Protein AF-A0AAU5PBV4-F1 (afdb_monomer_lite)

Foldseek 3Di:
DADPRFDWDWDADPVPRDIDIDGDPDDQDFQFWKWADDPVDIATFGFHDDDPQWTWGAHVVRPDIDIGGRVRIDTD

Sequence (76 aa):
MTVGGLDVVGYRCDRCTHAWTRPVEADLDVYDVVRADLPNATLYGTVWQVDGDRVQVRGAGGEWLRWVERWRVIVY

Radius of gyration: 16.39 Å; chains: 1; bounding box: 46×33×32 Å

Structure (mmCIF, N/CA/C/O backbone):
data_AF-A0AAU5PBV4-F1
#
_entry.id   AF-A0AAU5PBV4-F1
#
loop_
_atom_site.group_PDB
_atom_site.id
_atom_site.type_symbol
_atom_site.label_atom_id
_atom_site.label_alt_id
_atom_site.label_comp_id
_atom_site.label_asym_id
_atom_site.label_entity_id
_atom_site.label_seq_id
_atom_site.pdbx_PDB_ins_code
_atom_site.Cartn_x
_atom_site.Cartn_y
_atom_site.Cartn_z
_atom_site.occupancy
_atom_site.B_iso_or_equiv
_atom_site.auth_seq_id
_atom_site.auth_comp_id
_atom_site.auth_asym_id
_atom_site.auth_atom_id
_atom_site.pdbx_PDB_model_num
ATOM 1 N N . MET A 1 1 ? -8.550 -16.174 -8.458 1.00 59.28 1 MET A N 1
ATOM 2 C CA . MET A 1 1 ? -8.882 -16.415 -9.887 1.00 59.28 1 MET A CA 1
ATOM 3 C C . MET A 1 1 ? -8.642 -15.100 -10.584 1.00 59.28 1 MET A C 1
ATOM 5 O O . MET A 1 1 ? -9.003 -14.091 -10.002 1.00 59.28 1 MET A O 1
ATOM 9 N N . THR A 1 2 ? -8.023 -15.093 -11.759 1.00 60.81 2 THR A N 1
ATOM 10 C CA . THR A 1 2 ? -7.505 -13.851 -12.349 1.00 60.81 2 THR A CA 1
ATOM 11 C C . THR A 1 2 ? -8.082 -13.683 -13.750 1.00 60.81 2 THR A C 1
ATOM 13 O O . THR A 1 2 ? -8.011 -14.613 -14.554 1.00 60.81 2 THR A O 1
ATOM 16 N N . VAL A 1 3 ? -8.688 -12.532 -14.048 1.00 59.12 3 VAL A N 1
ATOM 17 C CA . VAL A 1 3 ? -9.244 -12.210 -15.375 1.00 59.12 3 VAL A CA 1
ATOM 18 C C . VAL A 1 3 ? -8.633 -10.895 -15.832 1.00 59.12 3 VAL A C 1
ATOM 20 O O . VAL A 1 3 ? -8.748 -9.887 -15.145 1.00 59.12 3 VAL A O 1
ATOM 23 N N . GLY A 1 4 ? -7.949 -10.910 -16.979 1.00 64.00 4 GLY A N 1
ATOM 24 C CA . GLY A 1 4 ? -7.258 -9.720 -17.486 1.00 64.00 4 GLY A CA 1
ATOM 25 C C . GLY A 1 4 ? -6.150 -9.201 -16.560 1.00 64.00 4 GLY A C 1
ATOM 26 O O . GLY A 1 4 ? -5.881 -8.009 -16.570 1.00 64.00 4 GLY A O 1
ATOM 27 N N . GLY A 1 5 ? -5.542 -10.073 -15.746 1.00 63.12 5 GLY A N 1
ATOM 28 C CA . GLY A 1 5 ? -4.504 -9.702 -14.774 1.00 63.12 5 GLY A CA 1
ATOM 29 C C . GLY A 1 5 ? -5.024 -9.257 -13.403 1.00 63.12 5 GLY A C 1
ATOM 30 O O . GLY A 1 5 ? -4.233 -9.181 -12.477 1.00 63.12 5 GLY A O 1
ATOM 31 N N . LEU A 1 6 ? -6.334 -9.048 -13.241 1.00 61.41 6 LEU A N 1
ATOM 32 C CA . LEU A 1 6 ? -6.938 -8.642 -11.970 1.00 61.41 6 LEU A CA 1
ATOM 33 C C . LEU A 1 6 ? -7.445 -9.848 -11.188 1.00 61.41 6 LEU A C 1
ATOM 35 O O . LEU A 1 6 ? -8.125 -10.716 -11.754 1.00 61.41 6 LEU A O 1
ATOM 39 N N . ASP A 1 7 ? -7.168 -9.878 -9.886 1.00 72.12 7 ASP A N 1
ATOM 40 C CA . ASP A 1 7 ? -7.835 -10.807 -8.985 1.00 72.12 7 ASP A CA 1
ATOM 41 C C . ASP A 1 7 ? -9.341 -10.541 -8.982 1.00 72.12 7 ASP A C 1
ATOM 43 O O . ASP A 1 7 ? -9.822 -9.410 -8.946 1.00 72.12 7 ASP A O 1
ATOM 47 N N . VAL A 1 8 ? -10.121 -11.610 -9.072 1.00 75.19 8 VAL A N 1
ATOM 48 C CA . VAL A 1 8 ? -11.580 -11.554 -9.158 1.00 75.19 8 VAL A CA 1
ATOM 49 C C . VAL A 1 8 ? -12.199 -12.518 -8.148 1.00 75.19 8 VAL A C 1
ATOM 51 O O . VAL A 1 8 ? -11.640 -13.564 -7.820 1.00 75.19 8 VAL A O 1
ATOM 54 N N . VAL A 1 9 ? -13.386 -12.177 -7.651 1.00 73.31 9 VAL A N 1
ATOM 55 C CA . VAL A 1 9 ? -14.254 -13.101 -6.912 1.00 73.31 9 VAL A CA 1
ATOM 56 C C . VAL A 1 9 ? -15.378 -13.514 -7.848 1.00 73.31 9 VAL A C 1
ATOM 58 O O . VAL A 1 9 ? -16.082 -12.674 -8.417 1.00 73.31 9 VAL A O 1
ATOM 61 N N . GLY A 1 10 ? -15.519 -14.824 -8.029 1.00 78.88 10 GLY A N 1
ATOM 62 C CA . GLY A 1 10 ? -16.580 -15.430 -8.818 1.00 78.88 10 GLY A CA 1
ATOM 63 C C . GLY A 1 10 ? -17.821 -15.692 -7.975 1.00 78.88 10 GLY A C 1
ATOM 64 O O . GLY A 1 10 ? -17.736 -16.225 -6.872 1.00 78.88 10 GLY A O 1
ATOM 65 N N . TYR A 1 11 ? -18.978 -15.364 -8.532 1.00 77.00 11 TYR A N 1
ATOM 66 C CA . TYR A 1 11 ? -20.287 -15.668 -7.976 1.00 77.00 11 TYR A CA 1
ATOM 67 C C . TYR A 1 11 ? -21.025 -16.553 -8.968 1.00 77.00 11 TYR A C 1
ATOM 69 O O . TYR A 1 11 ? -21.113 -16.230 -10.154 1.00 77.00 11 TYR A O 1
ATOM 77 N N . ARG A 1 12 ? -21.570 -17.667 -8.483 1.00 87.56 12 ARG A N 1
ATOM 78 C CA . ARG A 1 12 ? -22.425 -18.551 -9.270 1.00 87.56 12 ARG A CA 1
ATOM 79 C C . ARG A 1 12 ? -23.780 -18.654 -8.594 1.00 87.56 12 ARG A C 1
ATOM 81 O O . ARG A 1 12 ? -23.876 -18.970 -7.415 1.00 87.56 12 ARG A O 1
ATOM 88 N N . CYS A 1 13 ? -24.826 -18.382 -9.356 1.00 83.56 13 CYS A N 1
ATOM 89 C CA . CYS A 1 13 ? -26.197 -18.603 -8.937 1.00 83.56 13 CYS A CA 1
ATOM 90 C C . CYS A 1 13 ? -26.576 -20.056 -9.239 1.00 83.56 13 CYS A C 1
ATOM 92 O O . CYS A 1 13 ? -26.861 -20.385 -10.389 1.00 83.56 13 CYS A O 1
ATOM 94 N N . ASP A 1 14 ? -26.638 -20.927 -8.233 1.00 87.00 14 ASP A N 1
ATOM 95 C CA . ASP A 1 14 ? -26.998 -22.340 -8.454 1.00 87.00 14 ASP A CA 1
ATOM 96 C C . ASP A 1 14 ? -28.443 -22.529 -8.941 1.00 87.00 14 ASP A C 1
ATOM 98 O O . ASP A 1 14 ? -28.765 -23.509 -9.606 1.00 87.00 14 ASP A O 1
ATOM 102 N N . ARG A 1 15 ? -29.319 -21.555 -8.670 1.00 83.06 15 ARG A N 1
ATOM 103 C CA . ARG A 1 15 ? -30.730 -21.587 -9.080 1.00 83.06 15 ARG A CA 1
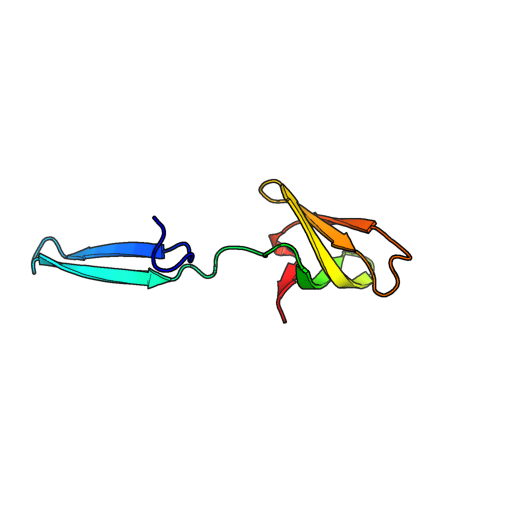ATOM 104 C C . ARG A 1 15 ? -30.963 -21.170 -10.533 1.00 83.06 15 ARG A C 1
ATOM 106 O O . ARG A 1 15 ? -31.931 -21.606 -11.144 1.00 83.06 15 ARG A O 1
ATOM 113 N N . CYS A 1 16 ? -30.122 -20.287 -11.061 1.00 90.38 16 CYS A N 1
ATOM 114 C CA . CYS A 1 16 ? -30.316 -19.649 -12.363 1.00 90.38 16 CYS A CA 1
ATOM 115 C C . CYS A 1 16 ? -29.150 -19.873 -13.333 1.00 90.38 16 CYS A C 1
ATOM 117 O O . CYS A 1 16 ? -29.217 -19.449 -14.478 1.00 90.38 16 CYS A O 1
ATOM 119 N N . THR A 1 17 ? -28.091 -20.560 -12.893 1.00 86.62 17 THR A N 1
ATOM 120 C CA . THR A 1 17 ? -26.884 -20.909 -13.666 1.00 86.62 17 THR A CA 1
ATOM 121 C C . THR A 1 17 ? -26.105 -19.702 -14.212 1.00 86.62 17 THR A C 1
ATOM 123 O O . THR A 1 17 ? -25.106 -19.862 -14.908 1.00 86.62 17 THR A O 1
ATOM 126 N N . HIS A 1 18 ? -26.486 -18.479 -13.844 1.00 89.12 18 HIS A N 1
ATOM 127 C CA . HIS A 1 18 ? -25.695 -17.295 -14.144 1.00 89.12 18 HIS A CA 1
ATOM 128 C C . HIS A 1 18 ? -24.425 -17.264 -13.298 1.00 89.12 18 HIS A C 1
ATOM 130 O O . HIS A 1 18 ? -24.444 -17.555 -12.098 1.00 89.12 18 HIS A O 1
ATOM 136 N N . ALA A 1 19 ? -23.330 -16.881 -13.944 1.00 86.38 19 ALA A N 1
ATOM 137 C CA . ALA A 1 19 ? -22.063 -16.607 -13.301 1.00 86.38 19 ALA A CA 1
ATOM 138 C C . ALA A 1 19 ? -21.697 -15.141 -13.527 1.00 86.38 19 ALA A C 1
ATOM 140 O O . ALA A 1 19 ? -21.860 -14.615 -14.631 1.00 86.38 19 ALA A O 1
ATOM 141 N N . TRP A 1 20 ? -21.194 -14.500 -12.480 1.00 84.81 20 TRP A N 1
ATOM 142 C CA . TRP A 1 20 ? -20.671 -13.143 -12.531 1.00 84.81 20 TRP A CA 1
ATOM 143 C C . TRP A 1 20 ? -19.318 -13.117 -11.843 1.00 84.81 20 TRP A C 1
ATOM 145 O O . TRP A 1 20 ? -19.082 -13.838 -10.875 1.00 84.81 20 TRP A O 1
ATOM 155 N N . THR A 1 21 ? -18.432 -12.258 -12.317 1.00 74.31 21 THR A N 1
ATOM 156 C CA . THR A 1 21 ? -17.142 -12.015 -11.680 1.00 74.31 21 THR A CA 1
ATOM 157 C C . THR A 1 21 ? -17.089 -10.561 -11.272 1.00 74.31 21 THR A C 1
ATOM 159 O O . THR A 1 21 ? -17.328 -9.683 -12.102 1.00 74.31 21 THR A O 1
ATOM 162 N N . ARG A 1 22 ? -16.774 -10.299 -10.005 1.00 64.94 22 ARG A N 1
ATOM 163 C CA . ARG A 1 22 ? -16.436 -8.951 -9.555 1.00 64.94 22 ARG A CA 1
ATOM 164 C C . ARG A 1 22 ? -14.911 -8.860 -9.482 1.00 64.94 22 ARG A C 1
ATOM 166 O O . ARG A 1 22 ? -14.331 -9.720 -8.813 1.00 64.94 22 ARG A O 1
ATOM 173 N N . PRO A 1 23 ? -14.267 -7.867 -10.120 1.00 59.47 23 PRO A N 1
ATOM 174 C CA . PRO A 1 23 ? -12.879 -7.550 -9.804 1.00 59.47 23 PRO A CA 1
ATOM 175 C C . PRO A 1 23 ? -12.777 -7.295 -8.307 1.00 59.47 23 PRO A C 1
ATOM 177 O O . PRO A 1 23 ? -13.551 -6.524 -7.733 1.00 59.47 23 PRO A O 1
ATOM 180 N N . VAL A 1 24 ? -11.884 -8.027 -7.661 1.00 61.25 24 VAL A N 1
ATOM 181 C CA . VAL A 1 24 ? -11.433 -7.650 -6.335 1.00 61.25 24 VAL A CA 1
ATOM 182 C C . VAL A 1 24 ? -10.509 -6.473 -6.575 1.00 61.25 24 VAL A C 1
ATOM 184 O O . VAL A 1 24 ? -9.608 -6.559 -7.402 1.00 61.25 24 VAL A O 1
ATOM 187 N N . GLU A 1 25 ? -10.737 -5.368 -5.875 1.00 54.16 25 GLU A N 1
ATOM 188 C CA . GLU A 1 25 ? -9.675 -4.385 -5.665 1.00 54.16 25 GLU A CA 1
ATOM 189 C C . GLU A 1 25 ? -8.628 -5.052 -4.759 1.00 54.16 25 GLU A C 1
ATOM 191 O O . GLU A 1 25 ? -8.643 -4.942 -3.537 1.00 54.16 25 GLU A O 1
ATOM 196 N N . ALA A 1 26 ? -7.817 -5.881 -5.393 1.00 57.88 26 ALA A N 1
ATOM 197 C CA . ALA A 1 26 ? -6.651 -6.600 -4.921 1.00 57.88 26 ALA A CA 1
ATOM 198 C C . ALA A 1 26 ? -5.652 -6.369 -6.059 1.00 57.88 26 ALA A C 1
ATOM 200 O O . ALA A 1 26 ? -6.007 -6.570 -7.215 1.00 57.88 26 ALA A O 1
ATOM 201 N N . ASP A 1 27 ? -4.455 -5.847 -5.877 1.00 66.75 27 ASP A N 1
ATOM 202 C CA . ASP A 1 27 ? -3.579 -5.703 -4.728 1.00 66.75 27 ASP A CA 1
ATOM 203 C C . ASP A 1 27 ? -2.731 -4.452 -5.011 1.00 66.75 27 ASP A C 1
ATOM 205 O O . ASP A 1 27 ? -2.614 -4.048 -6.160 1.00 66.75 27 ASP A O 1
ATOM 209 N N . LEU A 1 28 ? -2.130 -3.837 -3.994 1.00 73.69 28 LEU A N 1
ATOM 210 C CA . LEU A 1 28 ? -1.087 -2.831 -4.218 1.00 73.69 28 LEU A CA 1
ATOM 211 C C . LEU A 1 28 ? -0.029 -3.375 -5.188 1.00 73.69 28 LEU A C 1
ATOM 213 O O . LEU A 1 28 ? 0.625 -4.366 -4.866 1.00 73.69 28 LEU A O 1
ATOM 217 N N . ASP A 1 29 ? 0.150 -2.732 -6.336 1.00 82.94 29 ASP A N 1
ATOM 218 C CA . ASP A 1 29 ? 1.144 -3.134 -7.322 1.00 82.94 29 ASP A CA 1
ATOM 219 C C . ASP A 1 29 ? 2.487 -2.471 -7.028 1.00 82.94 29 ASP A C 1
ATOM 221 O O . ASP A 1 29 ? 2.574 -1.357 -6.501 1.00 82.94 29 ASP A O 1
ATOM 225 N N . VAL A 1 30 ? 3.580 -3.153 -7.377 1.00 85.81 30 VAL A N 1
ATOM 226 C CA . VAL A 1 30 ? 4.899 -2.517 -7.326 1.00 85.81 30 VAL A CA 1
ATOM 227 C C . VAL A 1 30 ? 4.889 -1.337 -8.294 1.00 85.81 30 VAL A C 1
ATOM 229 O O . VAL A 1 30 ? 4.507 -1.479 -9.451 1.00 85.81 30 VAL A O 1
ATOM 232 N N . TYR A 1 31 ? 5.359 -0.189 -7.814 1.00 89.94 31 TYR A N 1
ATOM 233 C CA . TYR A 1 31 ? 5.321 1.119 -8.467 1.00 89.94 31 TYR A CA 1
ATOM 234 C C . TYR A 1 31 ? 4.019 1.922 -8.345 1.00 89.94 31 TYR A C 1
ATOM 236 O O . TYR A 1 31 ? 3.995 3.061 -8.818 1.00 89.94 31 TYR A O 1
ATOM 244 N N . ASP A 1 32 ? 3.006 1.429 -7.629 1.00 89.69 32 ASP A N 1
ATOM 245 C CA . ASP A 1 32 ? 1.833 2.245 -7.305 1.00 89.69 32 ASP A CA 1
ATOM 246 C C . ASP A 1 32 ? 2.203 3.438 -6.427 1.00 89.69 32 ASP A C 1
ATOM 248 O O . ASP A 1 32 ? 3.008 3.330 -5.494 1.00 89.69 32 ASP A O 1
ATOM 252 N N . VAL A 1 33 ? 1.581 4.587 -6.699 1.00 91.19 33 VAL A N 1
ATOM 253 C CA . VAL A 1 33 ? 1.692 5.776 -5.853 1.00 91.19 33 VAL A CA 1
ATOM 254 C C . VAL A 1 33 ? 0.705 5.649 -4.703 1.00 91.19 33 VAL A C 1
ATOM 256 O O . VAL A 1 33 ? -0.488 5.430 -4.895 1.00 91.19 33 VAL A O 1
ATOM 259 N N . VAL A 1 34 ? 1.211 5.787 -3.482 1.00 92.00 34 VAL A N 1
ATOM 260 C CA . VAL A 1 34 ? 0.452 5.485 -2.273 1.00 92.00 34 VAL A CA 1
ATOM 261 C C . VAL A 1 34 ? 0.650 6.520 -1.184 1.00 92.00 34 VAL A C 1
ATOM 263 O O . VAL A 1 34 ? 1.692 7.177 -1.083 1.00 92.00 34 VAL A O 1
ATOM 266 N N . ARG A 1 35 ? -0.334 6.584 -0.290 1.00 93.25 35 ARG A N 1
ATOM 267 C CA . ARG A 1 35 ? -0.200 7.164 1.044 1.00 93.25 35 ARG A CA 1
ATOM 268 C C . ARG A 1 35 ? -0.252 6.076 2.093 1.00 93.25 35 ARG A C 1
ATOM 270 O O . ARG A 1 35 ? -1.144 5.237 2.091 1.00 93.25 35 ARG A O 1
ATOM 277 N N . ALA A 1 36 ? 0.696 6.134 3.011 1.00 91.25 36 ALA A N 1
ATOM 278 C CA . ALA A 1 36 ? 0.789 5.278 4.176 1.00 91.25 36 ALA A CA 1
ATOM 279 C C . ALA A 1 36 ? 0.493 6.093 5.440 1.00 91.25 36 ALA A C 1
ATOM 281 O O . ALA A 1 36 ? 1.231 7.026 5.769 1.00 91.25 36 ALA A O 1
ATOM 282 N N . ASP A 1 37 ? -0.553 5.710 6.171 1.00 92.69 37 ASP A N 1
ATOM 283 C CA . ASP A 1 37 ? -0.945 6.358 7.425 1.00 92.69 37 ASP A CA 1
ATOM 284 C C . ASP A 1 37 ? -0.311 5.637 8.636 1.00 92.69 37 ASP A C 1
ATOM 286 O O . ASP A 1 37 ? -0.777 4.602 9.134 1.00 92.69 37 ASP A O 1
ATOM 290 N N . LEU A 1 38 ? 0.810 6.177 9.125 1.00 88.25 38 LEU A N 1
ATOM 291 C CA . LEU A 1 38 ? 1.506 5.701 10.324 1.00 88.25 38 LEU A CA 1
ATOM 292 C C . LEU A 1 38 ? 0.942 6.3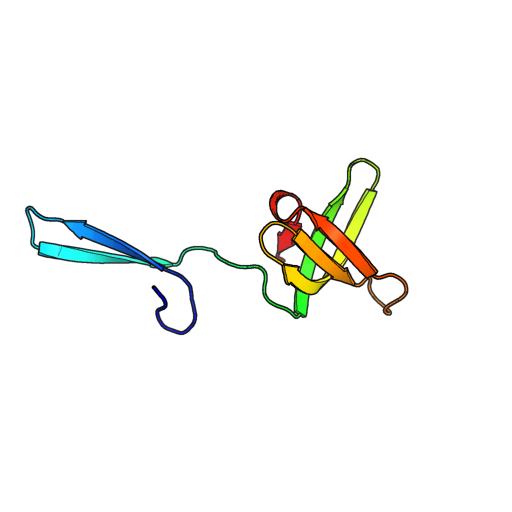76 11.585 1.00 88.25 38 LEU A C 1
ATOM 294 O O . LEU A 1 38 ? 0.363 7.456 11.505 1.00 88.25 38 LEU A O 1
ATOM 298 N N . PRO A 1 39 ? 1.146 5.795 12.785 1.00 88.50 39 PRO A N 1
ATOM 299 C CA . PRO A 1 39 ? 0.638 6.384 14.029 1.00 88.50 39 PRO A CA 1
ATOM 300 C C . PRO A 1 39 ? 1.147 7.806 14.307 1.00 88.50 39 PRO A C 1
ATOM 302 O O . PRO A 1 39 ? 0.501 8.557 15.027 1.00 88.50 39 PRO A O 1
ATOM 305 N N . ASN A 1 40 ? 2.320 8.155 13.778 1.00 90.00 40 ASN A N 1
ATOM 306 C CA . ASN A 1 40 ? 3.015 9.412 14.044 1.00 90.00 40 ASN A CA 1
ATOM 307 C C . ASN A 1 40 ? 3.190 10.304 12.806 1.00 90.00 40 ASN A C 1
ATOM 309 O O . ASN A 1 40 ? 3.721 11.404 12.942 1.00 90.00 40 ASN A O 1
ATOM 313 N N . ALA A 1 41 ? 2.817 9.833 11.613 1.00 89.31 41 ALA A N 1
ATOM 314 C CA . ALA A 1 41 ? 3.027 10.560 10.365 1.00 89.31 41 ALA A CA 1
ATOM 315 C C . ALA A 1 41 ? 2.194 9.976 9.218 1.00 89.31 41 ALA A C 1
ATOM 317 O O . ALA A 1 41 ? 1.970 8.772 9.151 1.00 89.31 41 ALA A O 1
ATOM 318 N N . THR A 1 42 ? 1.849 10.820 8.253 1.00 92.69 42 THR A N 1
ATOM 319 C CA . THR A 1 42 ? 1.355 10.386 6.945 1.00 92.69 42 THR A CA 1
ATOM 320 C C . THR A 1 42 ? 2.490 10.512 5.938 1.00 92.69 42 THR A C 1
ATOM 322 O O . THR A 1 42 ? 3.103 11.574 5.819 1.00 92.69 42 THR A O 1
ATOM 325 N N . LEU A 1 43 ? 2.792 9.425 5.231 1.00 91.06 43 LEU A N 1
ATOM 326 C CA . LEU A 1 43 ? 3.865 9.369 4.241 1.00 91.06 43 LEU A CA 1
ATOM 327 C C . LEU A 1 43 ? 3.288 9.152 2.848 1.00 91.06 43 LEU A C 1
ATOM 329 O O . LEU A 1 43 ? 2.378 8.350 2.679 1.00 91.06 43 LEU A O 1
ATOM 333 N N . TYR A 1 44 ? 3.865 9.821 1.856 1.00 93.81 44 TYR A N 1
ATOM 334 C CA . TYR A 1 44 ? 3.553 9.619 0.445 1.00 93.81 44 TYR A CA 1
ATOM 335 C C . TYR A 1 44 ? 4.768 9.017 -0.245 1.00 93.81 44 TYR A C 1
ATOM 337 O O . TYR A 1 44 ? 5.907 9.420 0.019 1.00 93.81 44 TYR A O 1
ATOM 345 N N . GLY A 1 45 ? 4.537 8.040 -1.108 1.00 94.00 45 GLY A N 1
ATOM 346 C CA . GLY A 1 45 ? 5.618 7.342 -1.777 1.00 94.00 45 GLY A CA 1
ATOM 347 C C . GLY A 1 45 ? 5.112 6.356 -2.806 1.00 94.00 45 GLY A C 1
ATOM 348 O O . GLY A 1 45 ? 3.965 6.417 -3.238 1.00 94.00 45 GLY A O 1
ATOM 349 N N . THR A 1 46 ? 5.995 5.450 -3.185 1.00 94.81 46 THR A N 1
ATOM 350 C CA . THR A 1 46 ? 5.729 4.444 -4.202 1.00 94.81 46 THR A CA 1
ATOM 351 C C . THR A 1 46 ? 5.925 3.055 -3.609 1.00 94.81 46 THR A C 1
ATOM 353 O O . THR A 1 46 ? 6.880 2.840 -2.855 1.00 94.81 46 THR A O 1
ATOM 356 N N . VAL A 1 47 ? 5.049 2.106 -3.928 1.00 92.56 47 VAL A N 1
ATOM 357 C CA . VAL A 1 47 ? 5.231 0.703 -3.542 1.00 92.56 47 VAL A CA 1
ATOM 358 C C . VAL A 1 47 ? 6.495 0.160 -4.193 1.00 92.56 47 VAL A C 1
ATOM 360 O O . VAL A 1 47 ? 6.721 0.321 -5.390 1.00 92.56 47 VAL A O 1
ATOM 363 N N . TRP A 1 48 ? 7.329 -0.492 -3.396 1.00 93.75 48 TRP A N 1
ATOM 364 C CA . TRP A 1 48 ? 8.565 -1.120 -3.847 1.00 93.75 48 TRP A CA 1
ATOM 365 C C . TRP A 1 48 ? 8.528 -2.642 -3.715 1.00 93.75 48 TRP A C 1
ATOM 367 O O . TRP A 1 48 ? 9.118 -3.348 -4.527 1.00 93.75 48 TRP A O 1
ATOM 377 N N . GLN A 1 49 ? 7.825 -3.153 -2.704 1.00 90.25 49 GLN A N 1
ATOM 378 C CA . GLN A 1 49 ? 7.643 -4.584 -2.490 1.00 90.25 49 GLN A CA 1
ATOM 379 C C . GLN A 1 49 ? 6.349 -4.832 -1.714 1.00 90.25 49 GLN A C 1
ATOM 381 O O . GLN A 1 49 ? 5.976 -4.028 -0.862 1.00 90.25 49 GLN A O 1
ATOM 386 N N . VAL A 1 50 ? 5.698 -5.964 -1.963 1.00 87.50 50 VAL A N 1
ATOM 387 C CA . VAL A 1 50 ? 4.567 -6.460 -1.171 1.00 87.50 50 VAL A CA 1
ATOM 388 C C . VAL A 1 50 ? 4.923 -7.843 -0.641 1.00 87.50 50 VAL A C 1
ATOM 390 O O . VAL A 1 50 ? 5.440 -8.677 -1.380 1.00 87.50 50 VAL A O 1
ATOM 393 N N . ASP A 1 51 ? 4.689 -8.064 0.649 1.00 85.12 51 ASP A N 1
ATOM 394 C CA . ASP A 1 51 ? 4.902 -9.335 1.339 1.00 85.12 51 ASP A CA 1
ATOM 395 C C . ASP A 1 51 ? 3.705 -9.595 2.262 1.00 85.12 51 ASP A C 1
ATOM 397 O O . ASP A 1 51 ? 3.617 -9.060 3.370 1.00 85.12 51 ASP A O 1
ATOM 401 N N . GLY A 1 52 ? 2.726 -10.3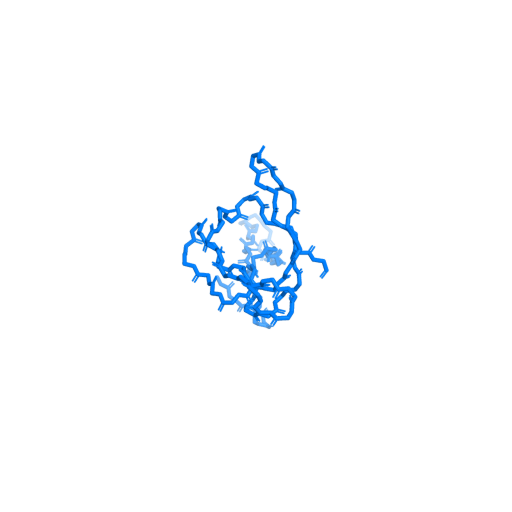50 1.756 1.00 84.00 52 GLY A N 1
ATOM 402 C CA . GLY A 1 52 ? 1.466 -10.625 2.452 1.00 84.00 52 GLY A CA 1
ATOM 403 C C . GLY A 1 52 ? 0.745 -9.347 2.901 1.00 84.00 52 GLY A C 1
ATOM 404 O O . GLY A 1 52 ? 0.306 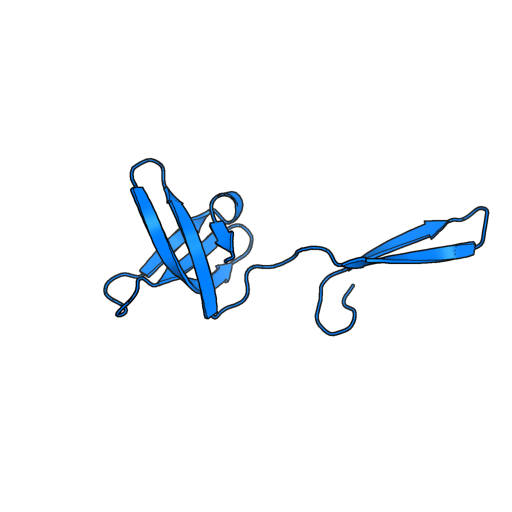-8.537 2.080 1.00 84.00 52 GLY A O 1
ATOM 405 N N . ASP A 1 53 ? 0.643 -9.171 4.221 1.00 84.81 53 ASP A N 1
ATOM 406 C CA . ASP A 1 53 ? -0.006 -8.027 4.875 1.00 84.81 53 ASP A CA 1
ATOM 407 C C . ASP A 1 53 ? 0.912 -6.813 5.068 1.00 84.81 53 ASP A C 1
ATOM 409 O O . ASP A 1 53 ? 0.519 -5.831 5.702 1.00 84.81 53 ASP A O 1
ATOM 413 N N . ARG A 1 54 ? 2.134 -6.834 4.530 1.00 88.81 54 ARG A N 1
ATOM 414 C CA . ARG A 1 54 ? 3.081 -5.720 4.636 1.00 88.81 54 ARG A CA 1
ATOM 415 C C . ARG A 1 54 ? 3.497 -5.227 3.261 1.00 88.81 54 ARG A C 1
ATOM 417 O O . ARG A 1 54 ? 3.675 -5.989 2.317 1.00 88.81 54 ARG A O 1
ATOM 424 N N . VAL A 1 55 ? 3.678 -3.919 3.165 1.00 90.44 55 VAL A N 1
ATOM 425 C CA . VAL A 1 55 ? 4.031 -3.214 1.936 1.00 90.44 55 VAL A CA 1
ATOM 426 C C . VAL A 1 55 ? 5.239 -2.345 2.213 1.00 90.44 55 VAL A C 1
ATOM 428 O O . VAL A 1 55 ? 5.261 -1.561 3.162 1.00 90.44 55 VAL A O 1
ATOM 431 N N . GLN A 1 56 ? 6.269 -2.490 1.397 1.00 94.50 56 GLN A N 1
ATOM 432 C CA . GLN A 1 56 ? 7.432 -1.634 1.432 1.00 94.50 56 GLN A CA 1
ATOM 433 C C . GLN A 1 56 ? 7.169 -0.409 0.564 1.00 94.50 56 GLN A C 1
ATOM 435 O O . GLN A 1 56 ? 6.938 -0.526 -0.636 1.00 94.50 56 GLN A O 1
ATOM 440 N N . VAL A 1 57 ? 7.225 0.769 1.175 1.00 93.75 57 VAL A N 1
ATOM 441 C CA . VAL A 1 57 ? 7.012 2.058 0.518 1.00 93.75 57 VAL A CA 1
ATOM 442 C C . VAL A 1 57 ? 8.336 2.808 0.459 1.00 93.75 57 VAL A C 1
ATOM 444 O O . VAL A 1 57 ? 9.067 2.884 1.453 1.00 93.75 57 VAL A O 1
ATOM 447 N N . ARG A 1 58 ? 8.642 3.364 -0.711 1.00 95.69 58 ARG A N 1
ATOM 448 C CA . ARG A 1 58 ? 9.806 4.210 -0.968 1.00 95.69 58 ARG A CA 1
ATOM 449 C C . ARG A 1 58 ? 9.370 5.666 -1.080 1.00 95.69 58 ARG A C 1
ATOM 451 O O . ARG A 1 58 ? 8.466 5.979 -1.849 1.00 95.69 58 ARG A O 1
ATOM 458 N N . GLY A 1 59 ? 10.018 6.555 -0.333 1.00 92.75 59 GLY A N 1
ATOM 459 C CA . GLY A 1 59 ? 9.761 7.992 -0.417 1.00 92.75 59 GLY A CA 1
ATOM 460 C C . GLY A 1 59 ? 10.179 8.595 -1.757 1.00 92.75 59 GLY A C 1
ATOM 461 O O . GLY A 1 59 ? 11.079 8.078 -2.427 1.00 92.75 59 GLY A O 1
ATOM 462 N N . ALA A 1 60 ? 9.564 9.723 -2.122 1.00 83.75 60 ALA A N 1
ATOM 463 C CA . ALA A 1 60 ? 9.987 10.517 -3.275 1.00 83.75 60 ALA A CA 1
ATOM 464 C C . ALA A 1 60 ? 11.484 10.872 -3.165 1.00 83.75 60 ALA A C 1
ATOM 466 O O . ALA A 1 60 ? 11.961 11.231 -2.092 1.00 83.75 60 ALA A O 1
ATOM 467 N N . GLY A 1 61 ? 12.238 10.702 -4.254 1.00 80.62 61 GLY A N 1
ATOM 468 C CA . GLY A 1 61 ? 13.700 10.877 -4.263 1.00 80.62 61 GLY A CA 1
ATOM 469 C C . GLY A 1 61 ? 14.499 9.689 -3.707 1.00 80.62 61 GLY A C 1
ATOM 470 O O . GLY A 1 61 ? 15.714 9.641 -3.858 1.00 80.62 61 GLY A O 1
ATOM 471 N N . GLY A 1 62 ? 13.840 8.679 -3.128 1.00 83.00 62 GLY A N 1
ATOM 472 C CA . GLY A 1 62 ? 14.504 7.494 -2.581 1.00 83.00 62 GLY A CA 1
ATOM 473 C C . GLY A 1 62 ? 15.225 7.718 -1.251 1.00 83.00 62 GLY A C 1
ATOM 474 O O . GLY A 1 62 ? 15.994 6.854 -0.843 1.00 83.00 62 GLY A O 1
ATOM 475 N N . GLU A 1 63 ? 14.938 8.834 -0.584 1.00 88.19 63 GLU A N 1
ATOM 476 C CA . GLU A 1 63 ? 15.491 9.263 0.708 1.00 88.19 63 GLU A CA 1
ATOM 477 C C . GLU A 1 63 ? 15.242 8.237 1.832 1.00 88.19 63 GLU A C 1
ATOM 479 O O . GLU A 1 63 ? 16.008 8.136 2.789 1.00 88.19 63 GLU A O 1
ATOM 484 N N . TRP A 1 64 ? 14.148 7.470 1.736 1.00 91.06 64 TRP A N 1
ATOM 485 C CA . TRP A 1 64 ? 13.774 6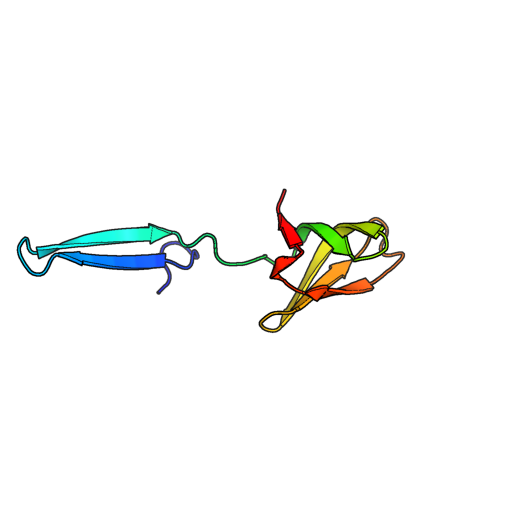.456 2.718 1.00 91.06 64 TRP A CA 1
ATOM 486 C C . TRP A 1 64 ? 13.001 5.289 2.092 1.00 91.06 64 TRP A C 1
ATOM 488 O O . TRP A 1 64 ? 12.350 5.423 1.053 1.00 91.06 64 TRP A O 1
ATOM 498 N N . LEU A 1 65 ? 13.061 4.141 2.768 1.00 93.75 65 LEU A N 1
ATOM 499 C CA . LEU A 1 65 ? 12.384 2.896 2.412 1.00 93.75 65 LEU A CA 1
ATOM 500 C C . LEU A 1 65 ? 11.845 2.255 3.696 1.00 93.75 65 LEU A C 1
ATOM 502 O O . LEU A 1 65 ? 12.606 2.039 4.642 1.00 93.75 65 LEU A O 1
ATOM 506 N N . ARG A 1 66 ? 10.538 1.988 3.774 1.00 92.94 66 ARG A N 1
ATOM 507 C CA . ARG A 1 66 ? 9.903 1.522 5.016 1.00 92.94 66 ARG A CA 1
ATOM 508 C C . ARG A 1 66 ? 8.798 0.509 4.756 1.00 92.94 66 ARG A C 1
ATOM 510 O O . ARG A 1 66 ? 7.978 0.698 3.871 1.00 92.94 66 ARG A O 1
ATOM 517 N N . TRP A 1 67 ? 8.751 -0.524 5.590 1.00 94.25 67 TRP A N 1
ATOM 518 C CA . TRP A 1 67 ? 7.630 -1.457 5.655 1.00 94.25 67 TRP A CA 1
ATOM 519 C C . TRP A 1 67 ? 6.459 -0.868 6.441 1.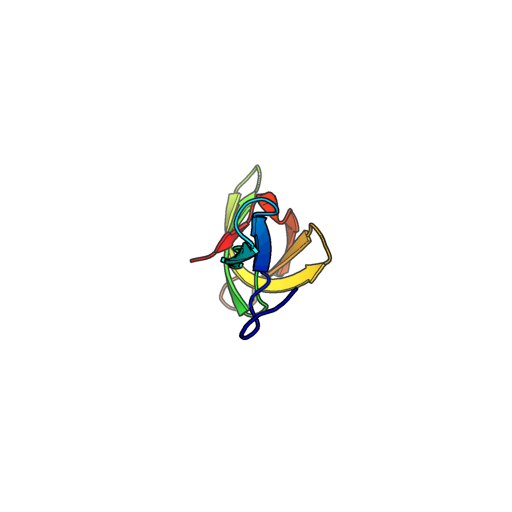00 94.25 67 TRP A C 1
ATOM 521 O O . TRP A 1 67 ? 6.645 -0.357 7.547 1.00 94.25 67 TRP A O 1
ATOM 531 N N . VAL A 1 68 ? 5.262 -0.984 5.880 1.00 91.69 68 VAL A N 1
ATOM 532 C CA . VAL A 1 68 ? 3.999 -0.505 6.439 1.00 91.69 68 VAL A CA 1
ATOM 533 C C . VAL A 1 68 ? 2.968 -1.622 6.357 1.00 91.69 68 VAL A C 1
ATOM 535 O O . VAL A 1 68 ? 2.973 -2.406 5.412 1.00 91.69 68 VAL A O 1
ATOM 538 N N . GLU A 1 69 ? 2.082 -1.700 7.343 1.00 89.81 69 GLU A N 1
ATOM 539 C CA . GLU A 1 69 ? 0.951 -2.620 7.289 1.00 89.81 69 GLU A CA 1
ATOM 540 C C . GLU A 1 69 ? 0.023 -2.242 6.133 1.00 89.81 69 GLU A C 1
ATOM 542 O O . GLU A 1 69 ? -0.389 -1.089 5.999 1.00 89.81 69 GLU A O 1
ATOM 547 N N . ARG A 1 70 ? -0.322 -3.222 5.310 1.00 86.69 70 ARG A N 1
ATOM 548 C CA . ARG A 1 70 ? -1.046 -3.051 4.055 1.00 86.69 70 ARG A CA 1
ATOM 549 C C . ARG A 1 70 ? -2.398 -2.369 4.220 1.00 86.69 70 ARG A C 1
ATOM 551 O O . ARG A 1 70 ? -2.767 -1.531 3.409 1.00 86.69 70 ARG A O 1
ATOM 558 N N . TRP A 1 71 ? -3.105 -2.665 5.307 1.00 87.25 71 TRP A N 1
ATOM 559 C CA . TRP A 1 71 ? -4.396 -2.052 5.632 1.00 87.25 71 TRP A CA 1
ATOM 560 C C . TRP A 1 71 ? -4.307 -0.550 5.963 1.00 87.25 71 TRP A C 1
ATOM 562 O O . TRP A 1 71 ? -5.337 0.108 6.091 1.00 87.25 71 TRP A O 1
ATOM 572 N N . ARG A 1 72 ? -3.094 0.004 6.110 1.00 89.06 72 ARG A N 1
ATOM 573 C CA . ARG A 1 72 ? -2.833 1.442 6.311 1.00 89.06 72 ARG A CA 1
ATOM 574 C C . ARG A 1 72 ? -2.406 2.162 5.033 1.00 89.06 72 ARG A C 1
ATOM 576 O O . ARG A 1 72 ? -2.043 3.338 5.100 1.00 89.06 72 ARG A O 1
ATOM 583 N N . VAL A 1 73 ? -2.366 1.454 3.907 1.00 87.44 73 VAL A N 1
ATOM 584 C CA . VAL A 1 73 ? -1.921 1.991 2.624 1.00 87.44 73 VAL A CA 1
ATOM 585 C C . VAL A 1 73 ? -3.131 2.257 1.738 1.00 87.44 73 VAL A C 1
ATOM 587 O O . VAL A 1 73 ? -4.016 1.416 1.609 1.00 87.44 73 VAL A O 1
ATOM 590 N N . ILE A 1 74 ? -3.160 3.442 1.136 1.00 87.00 74 ILE A N 1
ATOM 591 C CA . ILE A 1 74 ? -4.202 3.893 0.215 1.00 87.00 74 ILE A CA 1
ATOM 592 C C . ILE A 1 74 ? -3.528 4.245 -1.110 1.00 87.00 74 ILE A C 1
ATOM 594 O O . ILE A 1 74 ? -2.590 5.045 -1.126 1.00 87.00 74 ILE A O 1
ATOM 598 N N . VAL A 1 75 ? -3.995 3.629 -2.195 1.00 86.94 75 VAL A N 1
ATOM 599 C CA . VAL A 1 75 ? -3.529 3.866 -3.572 1.00 86.94 75 VAL A CA 1
ATOM 600 C C . VAL A 1 75 ? -4.189 5.132 -4.132 1.00 86.94 75 VAL A C 1
ATOM 602 O O . VAL A 1 75 ? -5.345 5.411 -3.800 1.00 86.94 75 VAL A O 1
ATOM 605 N N . TYR A 1 76 ? -3.449 5.896 -4.942 1.00 78.44 76 TYR A N 1
ATOM 606 C CA . TYR A 1 76 ? -3.911 7.104 -5.642 1.00 78.44 76 TYR A CA 1
ATOM 607 C C . TYR A 1 76 ? -3.910 6.951 -7.158 1.00 78.44 76 TYR A C 1
ATOM 609 O O . TYR A 1 76 ? -2.990 6.287 -7.679 1.00 78.44 76 TYR A O 1
#

pLDDT: mean 83.32, std 11.09, range [54.16, 95.69]

Secondary structure (DSSP, 8-state):
-EETTEEEEEEE-TTT--EEEEEP---PPTT-EEEEEETTEEEEEEEEEEETTEEEEEEGGGS-EEEEEGGGEEE-